Protein AF-A0A9E3TQQ7-F1 (afdb_monomer)

Solvent-accessible surface area (backbone atoms only — not comparable to full-atom values): 4505 Å² total; per-residue (Å²): 136,83,86,72,72,97,64,81,75,49,73,69,53,48,53,42,48,50,50,62,74,63,70,59,53,59,63,58,52,17,67,76,66,71,45,58,42,72,56,50,53,35,37,65,73,64,78,39,87,80,56,68,74,60,48,51,51,49,32,59,74,70,74,52,78,92,73,86,89,125

Nearest PDB structures (foldseek):
  4z5h-assembly1_A-2  TM=6.987E-01  e=2.617E-03  Escherichia coli K-12
  3dnv-assembly1_B  TM=7.017E-01  e=4.022E-03  Escherichia coli K-12
  4z59-assembly1_A  TM=7.036E-01  e=6.571E-03  Escherichia coli K-12
  5k98-assembly1_P  TM=6.985E-01  e=1.074E-02  Escherichia coli MP020980.2
  3clc-assembly1_D  TM=8.104E-01  e=4.405E-02  unclassified

pLDDT: mean 88.61, std 13.8, range [35.88, 96.12]

Secondary structure (DSSP, 8-state):
------PPPPHHHHHHHHHHHTT--HHHHHHHH---HHHHHHHHHTSS---HHHHHHHHHHTT-------

Mean predicted aligned error: 5.44 Å

Sequence (70 aa):
MSKSKTKRKTLAEQIRQAIIDSGITQYRIAKDTGISQPLLTRFVNGDRGISLDTADKLIEYLGLELRECR

Foldseek 3Di:
DDPDDPDPQDLLRVLLVLVVVVVDDLVVLCVVLVNDSVVNVCSNVVVDDDDVVVSVSSCVVSVHDDDDPD

Radius of gyration: 12.65 Å; Cα contacts (8 Å, |Δi|>4): 42; chains: 1; bounding box: 28×35×26 Å

Structure (mmCIF, N/CA/C/O backbone):
data_AF-A0A9E3TQQ7-F1
#
_entry.id   AF-A0A9E3TQQ7-F1
#
loop_
_atom_site.group_PDB
_atom_site.id
_atom_site.type_symbol
_atom_site.label_atom_id
_atom_site.label_alt_id
_atom_site.label_comp_id
_atom_site.label_asym_id
_atom_site.label_entity_id
_atom_site.label_seq_id
_atom_site.pdbx_PDB_ins_code
_atom_site.Cartn_x
_atom_site.Cartn_y
_atom_site.Cartn_z
_atom_site.occupancy
_atom_site.B_iso_or_equiv
_atom_site.auth_seq_id
_atom_site.auth_comp_id
_atom_site.auth_asym_id
_atom_site.auth_atom_id
_atom_site.pdbx_PDB_model_num
ATOM 1 N N . MET A 1 1 ? 16.343 18.198 -1.525 1.00 35.88 1 MET A N 1
ATOM 2 C CA . MET A 1 1 ? 14.929 17.794 -1.360 1.00 35.88 1 MET A CA 1
ATOM 3 C C . MET A 1 1 ? 14.060 18.712 -2.212 1.00 35.88 1 MET A C 1
ATOM 5 O O . MET A 1 1 ? 13.669 19.780 -1.759 1.00 35.88 1 MET A O 1
ATOM 9 N N . SER A 1 2 ? 13.851 18.362 -3.484 1.00 41.22 2 SER A N 1
ATOM 10 C CA . SER A 1 2 ? 13.089 19.201 -4.416 1.00 41.22 2 SER A CA 1
ATOM 11 C C . SER A 1 2 ? 11.594 19.051 -4.166 1.00 41.22 2 SER A C 1
ATOM 13 O O . SER A 1 2 ? 11.009 18.020 -4.489 1.00 41.22 2 SER A O 1
ATOM 15 N N . LYS A 1 3 ? 10.969 20.104 -3.632 1.00 49.00 3 LYS A N 1
ATOM 16 C CA . LYS A 1 3 ? 9.521 20.313 -3.726 1.00 49.00 3 LYS A CA 1
ATOM 17 C C . LYS A 1 3 ? 9.173 20.521 -5.203 1.00 49.00 3 LYS A C 1
ATOM 19 O O . LYS A 1 3 ? 9.297 21.623 -5.728 1.00 49.00 3 LYS A O 1
ATOM 24 N N . SER A 1 4 ? 8.795 19.448 -5.891 1.00 45.56 4 SER A N 1
ATOM 25 C CA . SER A 1 4 ? 8.312 19.514 -7.269 1.00 45.56 4 SER A CA 1
ATOM 26 C C . SER A 1 4 ? 6.808 19.787 -7.260 1.00 45.56 4 SER A C 1
ATOM 28 O O . SER A 1 4 ? 6.028 18.947 -6.824 1.00 45.56 4 SER A O 1
ATOM 30 N N . LYS A 1 5 ? 6.443 21.011 -7.663 1.00 52.34 5 LYS A N 1
ATOM 31 C CA . LYS A 1 5 ? 5.303 21.384 -8.524 1.00 52.34 5 LYS A CA 1
ATOM 32 C C . LYS A 1 5 ? 4.182 20.334 -8.609 1.00 52.34 5 LYS A C 1
ATOM 34 O O . LYS A 1 5 ? 4.438 19.257 -9.128 1.00 52.34 5 LYS A O 1
ATOM 39 N N . THR A 1 6 ? 2.963 20.674 -8.170 1.00 58.06 6 THR A N 1
ATOM 40 C CA . THR A 1 6 ? 1.724 19.861 -8.171 1.00 58.06 6 THR A CA 1
ATOM 41 C C . THR A 1 6 ? 1.600 18.942 -9.393 1.00 58.06 6 THR A C 1
ATOM 43 O O . THR A 1 6 ? 0.992 19.282 -10.406 1.00 58.06 6 THR A O 1
ATOM 46 N N . LYS A 1 7 ? 2.224 17.768 -9.312 1.00 70.25 7 LYS A N 1
ATOM 47 C CA . LYS A 1 7 ? 2.185 16.716 -10.321 1.00 70.25 7 LYS A CA 1
ATOM 48 C C . LYS A 1 7 ? 1.073 15.774 -9.887 1.00 70.25 7 LYS A C 1
ATOM 50 O O . LYS A 1 7 ? 0.991 15.443 -8.704 1.00 70.25 7 LYS A O 1
ATOM 55 N N . ARG A 1 8 ? 0.191 15.374 -10.811 1.00 78.81 8 ARG A N 1
ATOM 56 C CA . ARG A 1 8 ? -0.835 14.366 -10.500 1.00 78.81 8 ARG A CA 1
ATOM 57 C C . ARG A 1 8 ? -0.135 13.144 -9.909 1.00 78.81 8 ARG A C 1
ATOM 59 O O . ARG A 1 8 ? 0.889 12.718 -10.452 1.00 78.81 8 ARG A O 1
ATOM 66 N N . LYS A 1 9 ? -0.679 12.618 -8.809 1.00 86.50 9 LYS A N 1
ATOM 67 C CA . LYS A 1 9 ? -0.155 11.410 -8.168 1.00 86.50 9 LYS A CA 1
ATOM 68 C C . LYS A 1 9 ? -0.073 10.305 -9.217 1.00 86.50 9 LYS A C 1
ATOM 70 O O . LYS A 1 9 ? -1.046 10.040 -9.924 1.00 86.50 9 LYS A O 1
ATOM 75 N N . THR A 1 10 ? 1.086 9.678 -9.328 1.00 91.69 10 THR A N 1
ATOM 76 C CA . THR A 1 10 ? 1.270 8.471 -10.136 1.00 91.69 10 THR A CA 1
ATOM 77 C C . THR A 1 10 ? 0.377 7.347 -9.608 1.00 91.69 10 THR A C 1
ATOM 79 O O . THR A 1 10 ? -0.019 7.367 -8.444 1.00 91.69 10 THR A O 1
ATOM 82 N N . LEU A 1 11 ? 0.089 6.337 -10.435 1.00 90.94 11 LEU A N 1
ATOM 83 C CA . LEU A 1 11 ? -0.683 5.159 -10.016 1.00 90.94 11 LEU A CA 1
ATOM 84 C C . LEU A 1 11 ? -0.131 4.552 -8.713 1.00 90.94 11 LEU A C 1
ATOM 86 O O . LEU A 1 11 ? -0.873 4.322 -7.763 1.00 90.94 11 LEU A O 1
ATOM 90 N N . ALA A 1 12 ? 1.192 4.380 -8.631 1.00 92.50 12 ALA A N 1
ATOM 91 C CA . ALA A 1 12 ? 1.849 3.838 -7.446 1.00 92.50 12 ALA A CA 1
ATOM 92 C C . ALA A 1 12 ? 1.656 4.721 -6.199 1.00 92.50 12 ALA A C 1
ATOM 94 O O . ALA A 1 12 ? 1.449 4.202 -5.107 1.00 92.50 12 ALA A O 1
ATOM 95 N N . GLU A 1 13 ? 1.705 6.048 -6.342 1.00 92.62 13 GLU A N 1
ATOM 96 C CA . GLU A 1 13 ? 1.441 6.978 -5.236 1.00 92.62 13 GLU A CA 1
ATOM 97 C C . GLU A 1 13 ? -0.024 6.959 -4.797 1.00 92.62 13 GLU A C 1
ATOM 99 O O . GLU A 1 13 ? -0.291 7.070 -3.603 1.00 92.62 13 GLU A O 1
ATOM 104 N N . GLN A 1 14 ? -0.965 6.799 -5.731 1.00 93.19 14 GLN A N 1
ATOM 105 C CA . GLN A 1 14 ? -2.389 6.676 -5.413 1.00 93.19 14 GLN A CA 1
ATOM 106 C C . GLN A 1 14 ? -2.669 5.396 -4.623 1.00 93.19 14 GLN A C 1
ATOM 108 O O . GLN A 1 14 ? -3.286 5.468 -3.565 1.00 93.19 14 GLN A O 1
ATOM 113 N N . ILE A 1 15 ? -2.141 4.252 -5.070 1.00 94.25 15 ILE A N 1
ATOM 114 C CA . ILE A 1 15 ? -2.293 2.971 -4.364 1.00 94.25 15 ILE A CA 1
ATOM 115 C C . ILE A 1 15 ? -1.624 3.036 -2.985 1.00 94.25 15 ILE A C 1
ATOM 117 O O . ILE A 1 15 ? -2.231 2.640 -1.994 1.00 94.25 15 ILE A O 1
ATOM 121 N N . ARG A 1 16 ? -0.402 3.582 -2.883 1.00 94.19 16 ARG A N 1
ATOM 122 C CA . ARG A 1 16 ? 0.266 3.780 -1.584 1.00 94.19 16 ARG A CA 1
ATOM 123 C C . ARG A 1 16 ? -0.581 4.611 -0.630 1.00 94.19 16 ARG A C 1
ATOM 125 O O . ARG A 1 16 ? -0.733 4.236 0.527 1.00 94.19 16 ARG A O 1
ATOM 132 N N . GLN A 1 17 ? -1.116 5.730 -1.114 1.00 93.50 17 GLN A N 1
ATOM 133 C CA . GLN A 1 17 ? -1.950 6.593 -0.293 1.00 93.50 17 GLN A CA 1
ATOM 134 C C . GLN A 1 17 ? -3.218 5.864 0.149 1.00 93.50 17 GLN A C 1
ATOM 136 O O . GLN A 1 17 ? -3.542 5.910 1.324 1.00 93.50 17 GLN A O 1
ATOM 141 N N . ALA A 1 18 ? -3.882 5.136 -0.748 1.00 94.62 18 ALA A N 1
ATOM 142 C CA . ALA A 1 18 ? -5.079 4.382 -0.398 1.00 94.62 18 ALA A CA 1
ATOM 143 C C . ALA A 1 18 ? -4.805 3.289 0.649 1.00 94.62 18 ALA A C 1
ATOM 145 O O . ALA A 1 18 ? -5.614 3.090 1.550 1.00 94.62 18 ALA A O 1
ATOM 146 N N . ILE A 1 19 ? -3.641 2.627 0.594 1.00 94.00 19 ILE A N 1
ATOM 147 C CA . ILE A 1 19 ? -3.211 1.692 1.646 1.00 94.00 19 ILE A CA 1
ATOM 148 C C . ILE A 1 19 ? -3.092 2.416 2.994 1.00 94.00 19 ILE A C 1
ATOM 150 O O . ILE A 1 19 ? -3.593 1.911 3.996 1.00 94.00 19 ILE A O 1
ATOM 154 N N . ILE A 1 20 ? -2.457 3.591 3.029 1.00 92.62 20 ILE A N 1
ATOM 155 C CA . ILE A 1 20 ? -2.285 4.382 4.259 1.00 92.62 20 ILE A CA 1
ATOM 156 C C . ILE A 1 20 ? -3.643 4.862 4.790 1.00 92.62 20 ILE A C 1
ATOM 158 O O . ILE A 1 20 ? -3.941 4.676 5.969 1.00 92.62 20 ILE A O 1
ATOM 162 N N . ASP A 1 21 ? -4.479 5.418 3.915 1.00 94.56 21 ASP A N 1
ATOM 163 C CA . ASP A 1 21 ? -5.786 5.986 4.253 1.00 94.56 21 ASP A CA 1
AT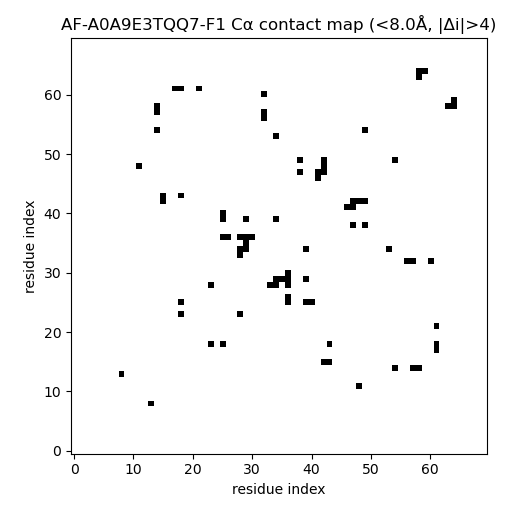OM 164 C C . ASP A 1 21 ? -6.785 4.908 4.703 1.00 94.56 21 ASP A C 1
ATOM 166 O O . ASP A 1 21 ? -7.678 5.192 5.498 1.00 94.56 21 ASP A O 1
ATOM 170 N N . SER A 1 22 ? -6.613 3.655 4.260 1.00 93.88 22 SER A N 1
ATOM 171 C CA . SER A 1 22 ? -7.445 2.527 4.699 1.00 93.88 22 SER A CA 1
ATOM 172 C C . SER A 1 22 ? -7.312 2.215 6.196 1.00 93.88 22 SER A C 1
ATOM 174 O O . SER A 1 22 ? -8.191 1.576 6.773 1.00 93.88 22 SER A O 1
ATOM 176 N N . GLY A 1 23 ? -6.193 2.596 6.830 1.00 93.81 23 GLY A N 1
ATOM 177 C CA . GLY A 1 23 ? -5.874 2.223 8.213 1.00 93.81 23 GLY A CA 1
ATOM 178 C C . GLY A 1 23 ? -5.674 0.714 8.433 1.00 93.81 23 GLY A C 1
ATOM 179 O O . GLY A 1 23 ? -5.521 0.264 9.571 1.00 93.81 23 GLY A O 1
ATOM 180 N N . ILE A 1 24 ? -5.672 -0.092 7.367 1.00 94.62 24 ILE A N 1
ATOM 181 C CA . ILE A 1 24 ? -5.483 -1.539 7.436 1.00 94.62 24 ILE A CA 1
ATOM 182 C C . ILE A 1 24 ? -3.986 -1.835 7.542 1.00 94.62 24 ILE A C 1
ATOM 184 O O . ILE A 1 24 ? -3.160 -1.305 6.800 1.00 94.62 24 ILE A O 1
ATOM 188 N N . THR A 1 25 ? -3.613 -2.728 8.460 1.00 94.50 25 THR A N 1
ATOM 189 C CA . THR A 1 25 ? -2.215 -3.142 8.583 1.00 94.50 25 THR A CA 1
ATOM 190 C C . THR A 1 25 ? -1.766 -3.885 7.325 1.00 94.50 25 THR A C 1
ATOM 192 O O . THR A 1 25 ? -2.483 -4.735 6.799 1.00 94.50 25 THR A O 1
ATOM 195 N N . GLN A 1 26 ? -0.533 -3.634 6.876 1.00 93.31 26 GLN A N 1
ATOM 196 C CA . GLN A 1 26 ? 0.060 -4.335 5.725 1.00 93.31 26 GLN A CA 1
ATOM 197 C C . GLN A 1 26 ? 0.027 -5.861 5.895 1.00 93.31 26 GLN A C 1
ATOM 199 O O . GLN A 1 26 ? -0.106 -6.590 4.921 1.00 93.31 26 GLN A O 1
ATOM 204 N N . TYR A 1 27 ? 0.115 -6.342 7.139 1.00 95.31 27 TYR A N 1
ATOM 205 C CA . TYR A 1 27 ? -0.048 -7.755 7.471 1.00 95.31 27 TYR A CA 1
ATOM 206 C C . TYR A 1 27 ? -1.443 -8.288 7.115 1.00 95.31 27 TYR A C 1
ATOM 208 O O . TYR A 1 27 ? -1.551 -9.355 6.518 1.00 95.31 27 TYR A O 1
ATOM 216 N N . ARG A 1 28 ? -2.512 -7.555 7.455 1.00 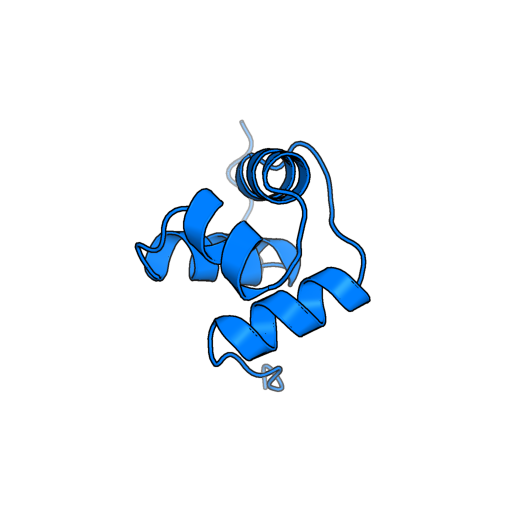96.12 28 ARG A N 1
ATOM 217 C CA . ARG A 1 28 ? -3.880 -7.974 7.128 1.00 96.12 28 ARG A CA 1
ATOM 218 C C . ARG A 1 28 ? -4.123 -7.933 5.622 1.00 96.12 28 ARG A C 1
ATOM 220 O O . ARG A 1 28 ? -4.588 -8.920 5.074 1.00 96.12 28 ARG A O 1
ATOM 227 N N . ILE A 1 29 ? -3.664 -6.878 4.945 1.00 95.56 29 ILE A N 1
ATOM 228 C CA . ILE A 1 29 ? -3.719 -6.798 3.476 1.00 95.56 29 ILE A CA 1
ATOM 229 C C . ILE A 1 29 ? -2.991 -7.992 2.845 1.00 95.56 29 ILE A C 1
ATOM 231 O O . ILE A 1 29 ? -3.540 -8.646 1.966 1.00 95.56 29 ILE A O 1
ATOM 235 N N . ALA A 1 30 ? -1.782 -8.320 3.311 1.00 95.88 30 ALA A N 1
ATOM 236 C CA . ALA A 1 30 ? -1.023 -9.473 2.826 1.00 95.88 30 ALA A CA 1
ATOM 237 C C . ALA A 1 30 ? -1.795 -10.789 2.985 1.00 95.88 30 ALA A C 1
ATOM 239 O O . ALA A 1 30 ? -1.852 -11.599 2.061 1.00 95.88 30 ALA A O 1
ATOM 240 N N . LYS A 1 31 ? -2.406 -10.989 4.157 1.00 96.12 31 LYS A N 1
ATOM 241 C CA . LYS A 1 31 ? -3.178 -12.191 4.472 1.00 96.12 31 LYS A CA 1
ATOM 242 C C . LYS A 1 31 ? -4.414 -12.330 3.583 1.00 96.12 31 LYS A C 1
ATOM 244 O O . LYS A 1 31 ? -4.677 -13.427 3.103 1.00 96.12 31 LYS A O 1
ATOM 249 N N . ASP A 1 32 ? -5.124 -11.234 3.350 1.00 95.81 32 ASP A N 1
ATOM 250 C CA . ASP A 1 32 ? -6.414 -11.257 2.660 1.00 95.81 32 ASP A CA 1
ATOM 251 C C . ASP A 1 32 ? -6.252 -11.275 1.128 1.00 95.81 32 ASP A C 1
ATOM 253 O O . ASP A 1 32 ? -7.042 -11.894 0.424 1.00 95.81 32 ASP A O 1
ATOM 257 N N . THR A 1 33 ? -5.190 -10.656 0.601 1.00 94.75 33 THR A N 1
ATOM 258 C CA . THR A 1 33 ? -4.902 -10.597 -0.850 1.00 94.75 33 THR A CA 1
ATOM 259 C C . THR A 1 33 ? -3.976 -11.711 -1.349 1.00 94.75 33 THR A C 1
ATOM 261 O O . THR A 1 33 ? -3.782 -11.878 -2.557 1.00 94.75 33 THR A O 1
ATOM 264 N N . GLY A 1 34 ? -3.333 -12.443 -0.433 1.00 95.06 34 GLY A N 1
ATOM 265 C CA . GLY A 1 34 ? -2.271 -13.400 -0.752 1.00 95.06 34 GLY A CA 1
ATOM 266 C C . GLY A 1 34 ? -0.969 -12.749 -1.240 1.00 95.06 34 GLY A C 1
ATOM 267 O O . GLY A 1 34 ? -0.086 -13.439 -1.751 1.00 95.06 34 GLY A O 1
ATOM 268 N N . ILE A 1 35 ? -0.831 -11.425 -1.117 1.00 94.25 35 ILE A N 1
ATOM 269 C CA . ILE A 1 35 ? 0.396 -10.698 -1.452 1.00 94.25 35 ILE A CA 1
ATOM 270 C C . ILE A 1 35 ? 1.404 -10.854 -0.307 1.00 94.25 35 ILE A C 1
ATOM 272 O O . ILE A 1 35 ? 1.059 -10.804 0.868 1.00 94.25 35 ILE A O 1
ATOM 276 N N . SER A 1 36 ? 2.688 -11.001 -0.634 1.00 94.62 36 SER A N 1
ATOM 277 C CA . SER A 1 36 ? 3.751 -11.076 0.374 1.00 94.62 36 SER A CA 1
ATOM 278 C C . SER A 1 36 ? 3.844 -9.783 1.200 1.00 94.62 36 SER A C 1
ATOM 280 O O . SER A 1 36 ? 4.026 -8.697 0.648 1.00 94.62 36 SER A O 1
ATOM 282 N N . GLN A 1 37 ? 3.795 -9.885 2.533 1.00 94.81 37 GLN A N 1
ATOM 283 C CA . GLN A 1 37 ? 3.939 -8.728 3.428 1.00 94.81 37 GLN A CA 1
ATOM 284 C C . GLN A 1 37 ? 5.251 -7.944 3.190 1.00 94.81 37 GLN A C 1
ATOM 286 O O . GLN A 1 37 ? 5.171 -6.724 3.049 1.00 94.81 37 GLN A O 1
ATOM 291 N N . PRO A 1 38 ? 6.438 -8.578 3.051 1.00 95.06 38 PRO A N 1
ATOM 292 C CA . PRO A 1 38 ? 7.665 -7.877 2.663 1.00 95.06 38 PRO A CA 1
ATOM 293 C C . PRO A 1 38 ? 7.550 -7.043 1.382 1.00 95.06 38 PRO A C 1
ATOM 295 O O . PRO A 1 38 ? 8.185 -5.992 1.277 1.00 95.06 38 PRO A O 1
ATOM 298 N N . LEU A 1 39 ? 6.758 -7.498 0.403 1.00 94.44 39 LEU A N 1
ATOM 299 C CA . LEU A 1 39 ? 6.518 -6.746 -0.827 1.00 94.44 39 LEU A CA 1
ATOM 300 C C . LEU A 1 39 ? 5.707 -5.481 -0.533 1.00 94.44 39 LEU A C 1
ATOM 302 O O . LEU A 1 39 ? 6.101 -4.406 -0.979 1.00 94.44 39 LEU A O 1
ATOM 306 N N . LEU A 1 40 ? 4.632 -5.592 0.256 1.00 94.38 40 LEU A N 1
ATOM 307 C CA . LEU A 1 40 ? 3.817 -4.443 0.665 1.00 94.38 40 LEU A CA 1
ATOM 308 C C . LEU A 1 40 ? 4.627 -3.425 1.464 1.00 94.38 40 LEU A C 1
ATOM 310 O O . LEU A 1 40 ? 4.535 -2.234 1.187 1.00 94.38 40 LEU A O 1
ATOM 314 N N . THR A 1 41 ? 5.463 -3.874 2.399 1.00 94.50 41 THR A N 1
ATOM 315 C CA . THR A 1 41 ? 6.314 -2.976 3.188 1.00 94.50 41 THR A CA 1
ATOM 316 C C . THR A 1 41 ? 7.278 -2.193 2.302 1.00 94.50 41 THR A C 1
ATOM 318 O O . THR A 1 41 ? 7.311 -0.966 2.372 1.00 94.50 41 THR A O 1
ATOM 321 N N . ARG A 1 42 ? 8.003 -2.872 1.403 1.00 94.44 42 ARG A N 1
ATOM 322 C CA . ARG A 1 42 ? 8.910 -2.208 0.449 1.00 94.44 42 ARG A CA 1
ATOM 323 C C . ARG A 1 42 ? 8.165 -1.274 -0.502 1.00 94.44 42 ARG A C 1
ATOM 325 O O . ARG A 1 42 ? 8.682 -0.217 -0.852 1.00 94.44 42 ARG A O 1
ATOM 332 N N . PHE A 1 43 ? 6.955 -1.648 -0.917 1.00 94.50 43 PHE A N 1
ATOM 333 C CA . PHE A 1 43 ? 6.134 -0.819 -1.790 1.00 94.50 43 PHE A CA 1
ATOM 334 C C . PHE A 1 43 ? 5.665 0.460 -1.100 1.00 94.50 43 PHE A C 1
ATOM 336 O O . PHE A 1 43 ? 5.821 1.537 -1.673 1.00 94.50 43 PHE A O 1
ATOM 343 N N . VAL A 1 44 ? 5.136 0.354 0.124 1.00 92.69 44 VAL A N 1
ATOM 344 C CA . VAL A 1 44 ? 4.668 1.496 0.926 1.00 92.69 44 VAL A CA 1
ATOM 345 C C . VAL A 1 44 ? 5.820 2.444 1.255 1.00 92.69 44 VAL A C 1
ATOM 347 O O . VAL A 1 44 ? 5.652 3.654 1.124 1.00 92.69 44 VAL A O 1
ATOM 35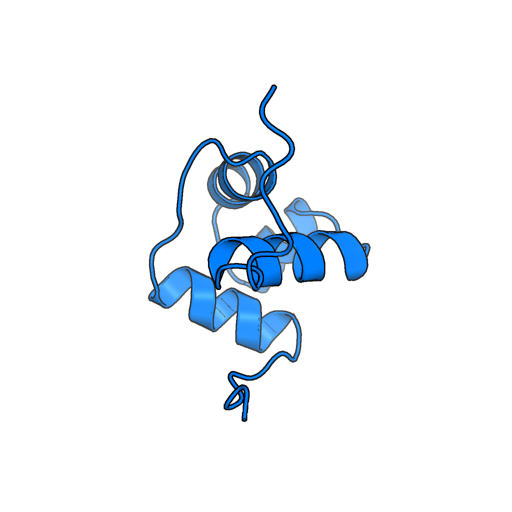0 N N . ASN A 1 45 ? 7.001 1.909 1.574 1.00 92.38 45 ASN A N 1
ATOM 351 C CA . ASN A 1 45 ? 8.209 2.702 1.825 1.00 92.38 45 ASN A CA 1
ATOM 352 C C . ASN A 1 45 ? 8.775 3.381 0.564 1.00 92.38 45 ASN A C 1
ATOM 354 O O . ASN A 1 45 ? 9.592 4.290 0.670 1.00 92.38 45 ASN A O 1
ATOM 358 N N . GLY A 1 46 ? 8.338 2.969 -0.631 1.00 91.12 46 GLY A N 1
ATOM 359 C CA . GLY A 1 46 ? 8.828 3.504 -1.902 1.00 91.12 46 GLY A CA 1
ATOM 360 C C . GLY A 1 46 ? 10.132 2.870 -2.397 1.00 91.12 46 GLY A C 1
A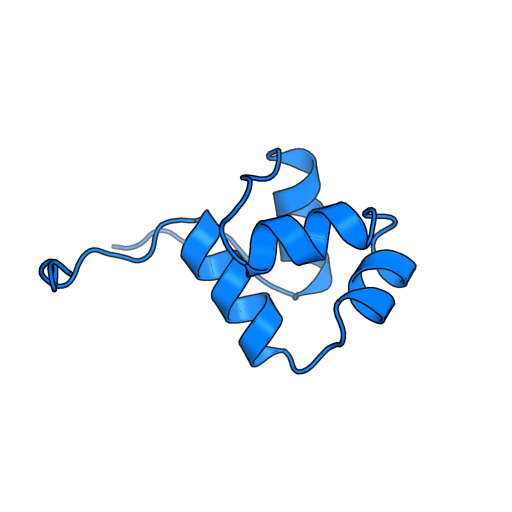TOM 361 O O . GLY A 1 46 ? 10.662 3.317 -3.412 1.00 91.12 46 GLY A O 1
ATOM 362 N N . ASP A 1 47 ? 10.614 1.812 -1.740 1.00 90.12 47 ASP A N 1
ATOM 363 C CA . ASP A 1 47 ? 11.867 1.121 -2.074 1.00 90.12 47 ASP A CA 1
ATOM 364 C C . ASP A 1 47 ? 11.759 0.309 -3.372 1.00 90.12 47 ASP A C 1
ATOM 366 O O . ASP A 1 47 ? 12.740 0.113 -4.091 1.00 90.12 47 ASP A O 1
ATOM 370 N N . ARG A 1 48 ? 10.560 -0.211 -3.673 1.00 88.56 48 ARG A N 1
ATOM 371 C CA . ARG A 1 48 ? 10.299 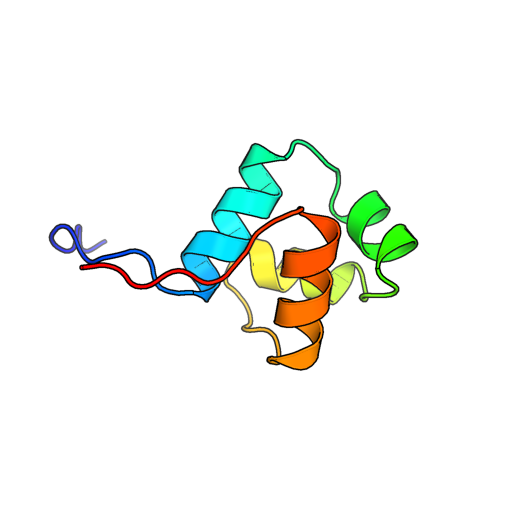-1.029 -4.864 1.00 88.56 48 ARG A CA 1
ATOM 372 C C . ARG A 1 48 ? 8.908 -0.764 -5.427 1.00 88.56 48 ARG A C 1
ATOM 374 O O . ARG A 1 48 ? 7.953 -0.572 -4.682 1.00 88.56 48 ARG A O 1
ATOM 381 N N . GLY A 1 49 ? 8.784 -0.813 -6.751 1.00 91.56 49 GLY A N 1
ATOM 382 C CA . GLY A 1 49 ? 7.487 -0.924 -7.416 1.00 91.56 49 GLY A CA 1
ATOM 383 C C . GLY A 1 49 ? 6.842 -2.304 -7.234 1.00 91.56 49 GLY A C 1
ATOM 384 O O . GLY A 1 49 ? 7.478 -3.254 -6.773 1.00 91.56 49 GLY A O 1
ATOM 385 N N . ILE A 1 50 ? 5.583 -2.403 -7.645 1.00 93.88 50 ILE A N 1
ATOM 386 C CA . ILE A 1 50 ? 4.822 -3.654 -7.746 1.00 93.88 50 ILE A CA 1
ATOM 387 C C . ILE A 1 50 ? 4.489 -3.930 -9.211 1.00 93.88 50 ILE A C 1
ATOM 389 O O . ILE A 1 50 ? 4.503 -3.015 -10.036 1.00 93.88 50 ILE A O 1
ATOM 393 N N . SER A 1 51 ? 4.211 -5.187 -9.533 1.00 94.69 51 SER A N 1
ATOM 394 C CA . SER A 1 51 ? 3.681 -5.574 -10.836 1.00 94.69 51 SER A CA 1
ATOM 395 C C . SER A 1 51 ? 2.188 -5.237 -10.943 1.00 94.69 51 SER A C 1
ATOM 397 O O . SER A 1 51 ? 1.523 -4.988 -9.933 1.00 94.69 51 SER A O 1
ATOM 399 N N . LEU A 1 52 ? 1.662 -5.186 -12.171 1.00 94.25 52 LEU A N 1
ATOM 400 C CA . LEU A 1 52 ? 0.265 -4.807 -12.416 1.00 94.25 52 LEU A CA 1
ATOM 401 C C . LEU A 1 52 ? -0.724 -5.808 -11.805 1.00 94.25 52 LEU A C 1
ATOM 403 O O . LEU A 1 52 ? -1.697 -5.380 -11.206 1.00 94.25 52 LEU A O 1
ATOM 407 N N . ASP A 1 53 ? -0.414 -7.107 -11.816 1.00 95.00 53 ASP A N 1
ATOM 408 C CA . ASP A 1 53 ? -1.225 -8.141 -11.153 1.00 95.00 53 ASP A CA 1
ATOM 409 C C . ASP A 1 53 ? -1.409 -7.880 -9.647 1.00 95.00 53 ASP A C 1
ATOM 411 O O . ASP 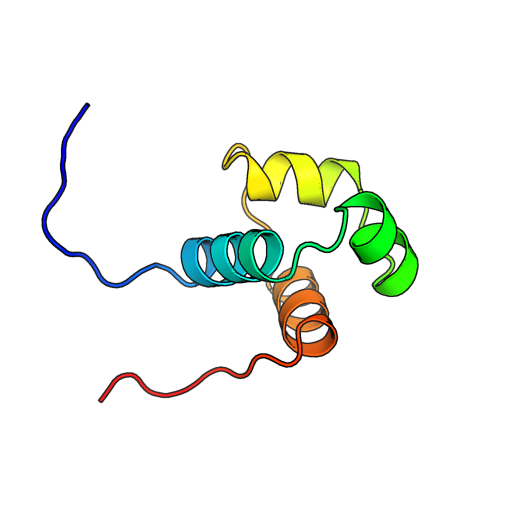A 1 53 ? -2.468 -8.119 -9.070 1.00 95.00 53 ASP A O 1
ATOM 415 N N . THR A 1 54 ? -0.364 -7.367 -8.997 1.00 94.88 54 THR A N 1
ATOM 416 C CA . THR A 1 54 ? -0.376 -7.049 -7.572 1.00 94.88 54 THR A CA 1
ATOM 417 C C . THR A 1 54 ? -1.132 -5.743 -7.340 1.00 94.88 54 THR A C 1
ATOM 419 O O . THR A 1 54 ? -1.830 -5.609 -6.337 1.00 94.88 54 THR A O 1
ATOM 422 N N . ALA A 1 55 ? -1.020 -4.790 -8.269 1.00 95.06 55 ALA A N 1
ATOM 423 C CA . ALA A 1 55 ? -1.799 -3.560 -8.241 1.00 95.06 55 ALA A CA 1
ATOM 424 C C . ALA A 1 55 ? -3.302 -3.843 -8.390 1.00 95.06 55 ALA A C 1
ATOM 426 O O . ALA A 1 55 ? -4.071 -3.310 -7.597 1.00 95.06 55 ALA A O 1
ATOM 427 N N . ASP A 1 56 ? -3.706 -4.720 -9.311 1.00 95.31 56 ASP A N 1
ATOM 428 C CA . ASP A 1 56 ? -5.110 -5.090 -9.527 1.00 95.31 56 ASP A CA 1
ATOM 429 C C . ASP A 1 56 ? -5.726 -5.704 -8.266 1.00 95.31 56 ASP A C 1
ATOM 431 O O . ASP A 1 56 ? -6.766 -5.245 -7.799 1.00 95.31 56 ASP A O 1
ATOM 435 N N . LYS A 1 57 ? -5.027 -6.653 -7.627 1.00 95.44 57 LYS A N 1
ATOM 436 C CA . LYS A 1 57 ? -5.462 -7.245 -6.348 1.00 95.44 57 LYS A CA 1
ATOM 437 C C . LYS A 1 57 ? -5.626 -6.210 -5.238 1.00 95.44 57 LYS A C 1
ATOM 439 O O . LYS A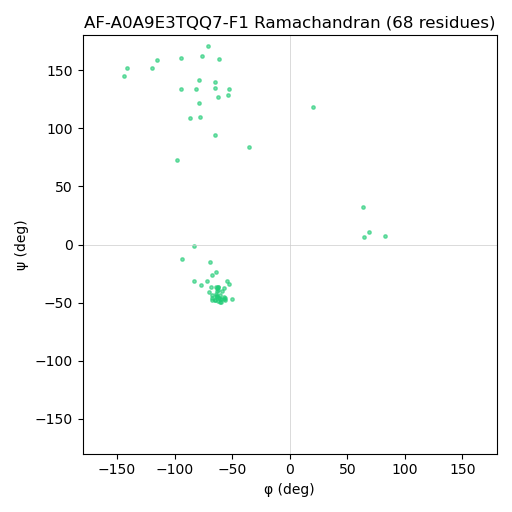 1 57 ? -6.541 -6.313 -4.426 1.00 95.44 57 LYS A O 1
ATOM 444 N N . LEU A 1 58 ? -4.722 -5.232 -5.168 1.00 94.81 58 LEU A N 1
ATOM 445 C CA . LEU A 1 58 ? -4.802 -4.162 -4.174 1.00 94.81 58 LEU A CA 1
ATOM 446 C C . LEU A 1 58 ? -5.958 -3.209 -4.462 1.00 94.81 58 LEU A C 1
ATOM 448 O O . LEU A 1 58 ? -6.633 -2.796 -3.528 1.00 94.81 58 LEU A O 1
ATOM 452 N N . ILE A 1 59 ? -6.185 -2.867 -5.729 1.00 94.88 59 ILE A N 1
ATOM 453 C CA . ILE A 1 59 ? -7.294 -2.016 -6.165 1.00 94.88 59 ILE A CA 1
ATOM 454 C C . ILE A 1 59 ? -8.628 -2.689 -5.827 1.00 94.88 59 ILE A C 1
ATOM 456 O O . ILE A 1 59 ? -9.463 -2.057 -5.184 1.00 94.88 59 ILE A O 1
ATOM 460 N N . GLU A 1 60 ? -8.788 -3.973 -6.160 1.00 95.62 60 GLU A N 1
ATOM 461 C CA . GLU A 1 60 ? -9.982 -4.763 -5.835 1.00 95.62 60 GLU A CA 1
AT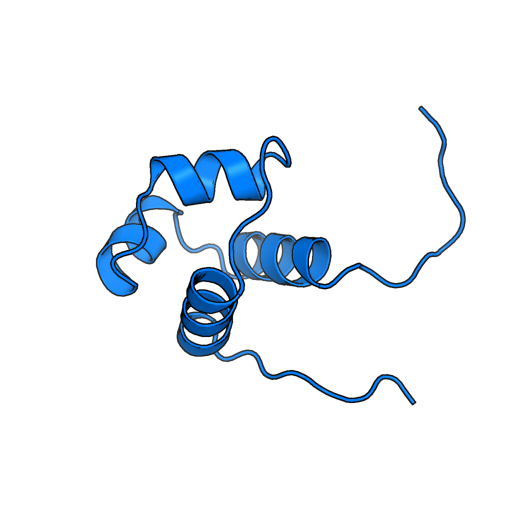OM 462 C C . GLU A 1 60 ? -10.209 -4.842 -4.320 1.00 95.62 60 GLU A C 1
ATOM 464 O O . GLU A 1 60 ? -11.288 -4.512 -3.831 1.00 95.62 60 GLU A O 1
ATOM 469 N N . TYR A 1 61 ? -9.171 -5.194 -3.556 1.00 96.00 61 TYR A N 1
ATOM 470 C CA . TYR A 1 61 ? -9.260 -5.307 -2.100 1.00 96.00 61 TYR A CA 1
ATOM 471 C C . TYR A 1 61 ? -9.585 -3.974 -1.408 1.00 96.00 61 TYR A C 1
ATOM 473 O O . TYR A 1 61 ? -10.317 -3.944 -0.421 1.00 96.00 61 TYR A O 1
ATOM 481 N N . LEU A 1 62 ? -9.045 -2.862 -1.914 1.00 94.31 62 LEU A N 1
ATOM 482 C CA . LEU A 1 62 ? -9.288 -1.522 -1.373 1.00 94.31 62 LEU A CA 1
ATOM 483 C C . LEU A 1 62 ? -10.594 -0.894 -1.892 1.00 94.31 62 LEU A C 1
ATOM 485 O O . LEU A 1 62 ? -10.910 0.228 -1.498 1.00 94.31 62 LEU A O 1
ATOM 489 N N . GLY A 1 63 ? -11.345 -1.580 -2.762 1.00 94.25 63 GLY A N 1
ATOM 490 C CA . GLY A 1 63 ? -12.577 -1.056 -3.357 1.00 94.25 63 GLY A CA 1
ATOM 491 C C . GLY A 1 63 ? -12.340 0.172 -4.241 1.00 94.25 63 GLY A C 1
ATOM 492 O O . GLY A 1 63 ? -13.167 1.081 -4.286 1.00 94.25 63 GLY A O 1
ATOM 493 N N . LEU A 1 64 ? -11.179 0.233 -4.892 1.00 93.50 64 LEU A N 1
ATOM 494 C CA . LEU A 1 64 ? -10.798 1.314 -5.791 1.00 93.50 64 LEU A CA 1
ATO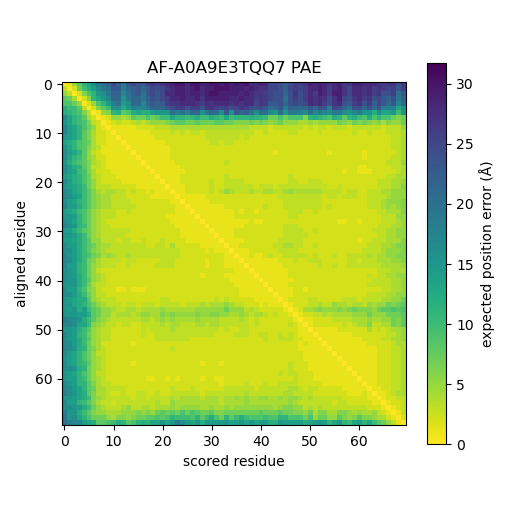M 495 C C . LEU A 1 64 ? -11.142 0.950 -7.232 1.00 93.50 64 LEU A C 1
ATOM 497 O O . LEU A 1 64 ? -11.257 -0.216 -7.595 1.00 93.50 64 LEU A O 1
ATOM 501 N N . GLU A 1 65 ? -11.219 1.963 -8.086 1.00 92.69 65 GLU A N 1
ATOM 502 C CA . GLU A 1 65 ? -11.351 1.767 -9.523 1.00 92.69 65 GLU A CA 1
ATOM 503 C C . GLU A 1 65 ? -10.532 2.800 -10.293 1.00 92.69 65 GLU A C 1
ATOM 505 O O . GLU A 1 65 ? -10.286 3.920 -9.830 1.00 92.69 65 GLU A O 1
ATOM 510 N N . LEU A 1 66 ? -10.097 2.415 -11.490 1.00 90.69 66 LEU A N 1
ATOM 511 C CA . LEU A 1 66 ? -9.406 3.316 -12.394 1.00 90.69 66 LEU A CA 1
ATOM 512 C C . LEU A 1 66 ? -10.435 4.210 -13.091 1.00 90.69 66 LEU A C 1
ATOM 514 O O . LEU A 1 66 ? -11.317 3.722 -13.793 1.00 90.69 66 LEU A O 1
ATOM 518 N N . ARG A 1 67 ? -10.292 5.527 -12.939 1.00 91.00 67 ARG A N 1
ATOM 519 C CA . ARG A 1 67 ? -11.135 6.516 -13.621 1.00 91.00 67 ARG A CA 1
ATOM 520 C C . ARG A 1 67 ? -10.307 7.426 -14.514 1.00 91.00 67 ARG A C 1
ATOM 522 O O . ARG A 1 67 ? -9.138 7.707 -14.240 1.00 91.00 67 ARG A O 1
ATOM 529 N N . GLU A 1 68 ? -10.936 7.926 -15.571 1.00 88.56 68 GLU A N 1
ATOM 530 C CA . GLU A 1 68 ? -10.361 8.995 -16.377 1.00 88.56 68 GLU A CA 1
ATOM 531 C C . GLU A 1 68 ? -10.245 10.284 -15.554 1.00 88.56 68 GLU A C 1
ATOM 533 O O . GLU A 1 68 ? -11.160 10.687 -14.840 1.00 88.56 68 GLU A O 1
ATOM 538 N N . CYS A 1 69 ? -9.094 10.943 -15.652 1.00 78.56 69 CYS A N 1
ATOM 539 C CA . CYS A 1 69 ? -8.869 12.247 -15.041 1.00 78.56 69 CYS A CA 1
ATOM 540 C C . CYS A 1 69 ? -9.077 13.314 -16.126 1.00 78.56 69 CYS A C 1
ATOM 542 O O . CYS A 1 69 ? -8.091 13.836 -16.664 1.00 78.56 69 CYS A O 1
ATOM 544 N N . ARG A 1 70 ? -10.350 13.519 -16.505 1.00 71.06 70 ARG A N 1
ATOM 545 C CA . ARG A 1 70 ? -10.801 14.616 -17.379 1.00 71.06 70 ARG A CA 1
ATOM 546 C C . ARG A 1 70 ? -10.847 15.935 -16.621 1.00 71.06 70 ARG A C 1
ATOM 548 O O . ARG A 1 70 ? -11.190 15.906 -15.419 1.00 71.06 70 ARG A O 1
#